Protein AF-A0A3N6B8X8-F1 (afdb_monomer_lite)

Radius of gyration: 13.71 Å; chains: 1; bounding box: 30×38×34 Å

Foldseek 3Di:
DDDDPLPADWAQKWKFFWDDADPQKWKKKKKFAQAQAKKWKKKWWAAPVRHTPDIDIDIAGHRGMDIDTCCPPVHNVPCHPPGGTMMMMGIPGTMWMWMWMAGNVRPDIDIGTIDHDDD

Structure (mmCIF, N/CA/C/O backbone):
data_AF-A0A3N6B8X8-F1
#
_entry.id   AF-A0A3N6B8X8-F1
#
loop_
_atom_site.group_PDB
_atom_site.id
_atom_site.type_symbol
_atom_site.label_atom_id
_atom_site.label_alt_id
_atom_site.label_comp_id
_atom_site.label_asym_id
_atom_site.label_entity_id
_atom_site.label_seq_id
_atom_site.pdbx_PDB_ins_code
_atom_site.Cartn_x
_atom_site.Cartn_y
_atom_site.Cartn_z
_atom_site.occupancy
_atom_site.B_iso_or_equiv
_atom_site.auth_seq_id
_atom_site.auth_comp_id
_atom_site.auth_asym_id
_atom_site.auth_atom_id
_atom_site.pdbx_PDB_model_num
ATOM 1 N N . MET A 1 1 ? -4.594 25.074 -6.199 1.00 42.19 1 MET A N 1
ATOM 2 C CA . MET A 1 1 ? -4.513 23.843 -5.388 1.00 42.19 1 MET A CA 1
ATOM 3 C C . MET A 1 1 ? -5.767 23.035 -5.665 1.00 42.19 1 MET A C 1
ATOM 5 O O . MET A 1 1 ? -6.825 23.402 -5.176 1.00 42.19 1 MET A O 1
ATOM 9 N N . THR A 1 2 ? -5.676 22.024 -6.525 1.00 43.59 2 THR A N 1
ATOM 10 C CA . THR A 1 2 ? -6.791 21.104 -6.789 1.00 43.59 2 THR A CA 1
ATOM 11 C C . THR A 1 2 ? -6.730 20.003 -5.740 1.00 43.59 2 THR A C 1
ATOM 13 O O . THR A 1 2 ? -5.719 19.314 -5.646 1.00 43.59 2 THR A O 1
ATOM 16 N N . THR A 1 3 ? -7.766 19.867 -4.917 1.00 48.41 3 THR A N 1
ATOM 17 C CA . THR A 1 3 ? -7.877 18.776 -3.943 1.00 48.41 3 THR A CA 1
ATOM 18 C C . THR A 1 3 ? -8.779 17.702 -4.529 1.00 48.41 3 THR A C 1
ATOM 20 O O . THR A 1 3 ? -9.952 17.967 -4.793 1.00 48.41 3 THR A O 1
ATOM 23 N N . LEU A 1 4 ? -8.254 16.498 -4.733 1.00 54.19 4 LEU A N 1
ATOM 24 C CA . LEU A 1 4 ? -9.090 15.336 -5.014 1.00 54.19 4 LEU A CA 1
ATOM 25 C C . LEU A 1 4 ? -9.780 14.932 -3.704 1.00 54.19 4 LEU A C 1
ATOM 27 O O . LEU A 1 4 ? -9.078 14.674 -2.722 1.00 54.19 4 LEU A O 1
ATOM 31 N N . PRO A 1 5 ? -11.125 14.917 -3.635 1.00 54.44 5 PRO A N 1
ATOM 32 C CA . PRO A 1 5 ? -11.802 14.428 -2.447 1.00 54.44 5 PRO A CA 1
ATOM 33 C C . PRO A 1 5 ? -11.464 12.946 -2.269 1.00 54.44 5 PRO A C 1
ATOM 35 O O . PRO A 1 5 ? -11.645 12.145 -3.187 1.00 54.44 5 PRO A O 1
ATOM 38 N N . LEU A 1 6 ? -10.991 12.577 -1.078 1.00 55.78 6 LEU A N 1
ATOM 39 C CA . LEU A 1 6 ? -10.739 11.196 -0.666 1.00 55.78 6 LEU A CA 1
ATOM 40 C C . LEU A 1 6 ? -12.085 10.475 -0.421 1.00 55.78 6 LEU A C 1
ATOM 42 O O . LEU A 1 6 ? -12.400 10.084 0.695 1.00 55.78 6 LEU A O 1
ATOM 46 N N . SER A 1 7 ? -12.927 10.384 -1.454 1.00 52.62 7 SER A N 1
ATOM 47 C CA . SER A 1 7 ? -14.312 9.891 -1.381 1.00 52.62 7 SER A CA 1
ATOM 48 C C . SER A 1 7 ? -14.447 8.411 -1.759 1.00 52.62 7 SER A C 1
ATOM 50 O O . SER A 1 7 ? -15.540 7.966 -2.115 1.00 52.62 7 SER A O 1
ATOM 52 N N . ALA A 1 8 ? -13.360 7.638 -1.713 1.00 56.91 8 ALA A N 1
ATOM 53 C CA . ALA A 1 8 ? -13.462 6.189 -1.825 1.00 56.91 8 ALA A CA 1
ATOM 54 C C . ALA A 1 8 ? -14.096 5.643 -0.542 1.00 56.91 8 ALA A C 1
ATOM 56 O O . ALA A 1 8 ? -13.686 6.018 0.558 1.00 56.91 8 ALA A O 1
ATOM 57 N N . SER A 1 9 ? -15.099 4.773 -0.676 1.00 68.00 9 SER A N 1
ATOM 58 C CA . SER A 1 9 ? -15.584 3.976 0.449 1.00 68.00 9 SER A CA 1
ATOM 59 C C . SER A 1 9 ? -14.385 3.279 1.087 1.00 68.00 9 SER A C 1
ATOM 61 O O . SER A 1 9 ? -13.655 2.576 0.390 1.00 68.00 9 SER A O 1
ATOM 63 N N . GLY A 1 10 ? -14.151 3.513 2.377 1.00 82.12 10 GLY A N 1
ATOM 64 C CA . GLY A 1 10 ? -13.107 2.810 3.110 1.00 82.12 10 GLY A CA 1
ATOM 65 C C . GLY A 1 10 ? -13.391 1.311 3.154 1.00 82.12 10 GLY A C 1
ATOM 66 O O . GLY A 1 10 ? -14.535 0.872 3.030 1.00 82.12 10 GLY A O 1
ATOM 67 N N . GLY A 1 11 ? -12.344 0.514 3.313 1.00 92.00 11 GLY A N 1
ATOM 68 C CA . GLY A 1 11 ? -12.462 -0.933 3.371 1.00 92.00 11 GLY A CA 1
ATOM 69 C C . GLY A 1 11 ? -11.335 -1.562 4.167 1.00 92.00 11 GLY A C 1
ATOM 70 O O . GLY A 1 11 ? -10.267 -0.982 4.350 1.00 92.00 11 GLY A O 1
ATOM 71 N N . LYS A 1 12 ? -11.579 -2.785 4.636 1.00 95.25 12 LYS A N 1
ATOM 72 C CA . LYS A 1 12 ? -10.555 -3.612 5.291 1.00 95.25 12 LYS A CA 1
ATOM 73 C C . LYS A 1 12 ? -9.634 -4.310 4.293 1.00 95.25 12 LYS A C 1
ATOM 75 O O . LYS A 1 12 ? -8.565 -4.775 4.669 1.00 95.25 12 LYS A O 1
ATOM 80 N N . LYS A 1 13 ? -10.057 -4.403 3.032 1.00 96.00 13 LYS A N 1
ATOM 81 C CA . LYS A 1 13 ? -9.298 -4.968 1.916 1.00 96.00 13 LYS A CA 1
ATOM 82 C C . LYS A 1 13 ? -9.320 -3.968 0.768 1.00 96.00 13 LYS A C 1
ATOM 84 O O . LYS A 1 13 ? -10.390 -3.673 0.238 1.00 96.00 13 LYS A O 1
ATOM 89 N N . LEU A 1 14 ? -8.153 -3.447 0.414 1.00 95.75 14 LEU A N 1
ATOM 90 C CA . LEU A 1 14 ? -7.964 -2.523 -0.699 1.00 95.75 14 LEU A CA 1
ATOM 91 C C . LEU A 1 14 ? -7.034 -3.158 -1.733 1.00 95.75 14 LEU A C 1
ATOM 93 O O . LEU A 1 14 ? -6.068 -3.836 -1.377 1.00 95.75 14 LEU A O 1
ATOM 97 N N . SER A 1 15 ? -7.312 -2.915 -3.008 1.00 95.25 15 SER A N 1
ATOM 98 C CA . SER A 1 15 ? -6.416 -3.246 -4.110 1.00 95.25 15 SER A CA 1
ATOM 99 C C . SER A 1 15 ? -6.052 -1.992 -4.893 1.00 95.25 15 SER A C 1
ATOM 101 O O . SER A 1 15 ? -6.903 -1.134 -5.141 1.00 95.25 15 SER A O 1
ATOM 103 N N . PHE A 1 16 ? -4.782 -1.906 -5.274 1.00 95.25 16 PHE A N 1
ATOM 104 C CA . PHE A 1 16 ? -4.232 -0.864 -6.132 1.00 95.25 16 PHE A CA 1
ATOM 105 C C . PHE A 1 16 ? -3.586 -1.540 -7.336 1.00 95.25 16 PHE A C 1
ATOM 107 O O . PHE A 1 16 ? -2.908 -2.557 -7.182 1.00 95.25 16 PHE A O 1
ATOM 114 N N . SER A 1 17 ? -3.877 -1.046 -8.533 1.00 91.19 17 SER A N 1
ATOM 115 C CA . SER A 1 17 ? -3.692 -1.815 -9.767 1.00 91.19 17 SER A CA 1
ATOM 116 C C . SER A 1 17 ? -2.315 -1.664 -10.400 1.00 91.19 17 SER A C 1
ATOM 118 O O . SER A 1 17 ? -2.071 -2.342 -11.397 1.00 91.19 17 SER A O 1
ATOM 120 N N . HIS A 1 18 ? -1.444 -0.801 -9.873 1.00 89.31 18 HIS A N 1
ATOM 121 C CA . HIS A 1 18 ? -0.130 -0.577 -10.457 1.00 89.31 18 HIS A CA 1
ATOM 122 C C . HIS A 1 18 ? 0.998 -0.770 -9.441 1.00 89.31 18 HIS A C 1
ATOM 124 O O . HIS A 1 18 ? 0.894 -0.461 -8.256 1.00 89.31 18 HIS A O 1
ATOM 130 N N . VAL A 1 19 ? 2.096 -1.318 -9.949 1.00 92.12 19 VAL A N 1
ATOM 131 C CA . VAL A 1 19 ? 3.414 -1.314 -9.324 1.00 92.12 19 VAL A CA 1
ATOM 132 C C . VAL A 1 19 ? 4.377 -0.973 -10.449 1.00 92.12 19 VAL A C 1
ATOM 134 O O . VAL A 1 19 ? 4.501 -1.734 -11.409 1.00 92.12 19 VAL A O 1
ATOM 137 N N . ALA A 1 20 ? 4.995 0.197 -10.377 1.00 92.19 20 ALA A N 1
ATOM 138 C CA . ALA A 1 20 ? 5.974 0.649 -11.351 1.00 92.19 20 ALA A CA 1
ATOM 139 C C . ALA A 1 20 ? 7.108 1.379 -10.625 1.00 92.19 20 ALA A C 1
ATOM 141 O O . ALA A 1 20 ? 6.949 2.520 -10.196 1.00 92.19 20 ALA A O 1
ATOM 142 N N . GLU A 1 21 ? 8.231 0.687 -10.478 1.00 91.50 21 GLU A N 1
ATOM 143 C CA . GLU A 1 21 ? 9.462 1.163 -9.854 1.00 91.50 21 GLU A CA 1
ATOM 144 C C . GLU A 1 21 ? 10.594 0.962 -10.865 1.00 91.50 21 GLU A C 1
ATOM 146 O O . GLU A 1 21 ? 11.271 -0.058 -10.840 1.00 91.50 21 GLU A O 1
ATOM 151 N N . GLY A 1 22 ? 10.754 1.873 -11.825 1.00 89.31 22 GLY A N 1
ATOM 152 C CA . GLY A 1 22 ? 11.739 1.740 -12.904 1.00 89.31 22 GLY A CA 1
ATOM 153 C C . GLY A 1 22 ? 11.293 2.381 -14.215 1.00 89.31 22 GLY A C 1
ATOM 154 O O . GLY A 1 22 ? 10.169 2.854 -14.349 1.00 89.31 22 GLY A O 1
ATOM 155 N N . LEU A 1 23 ? 12.187 2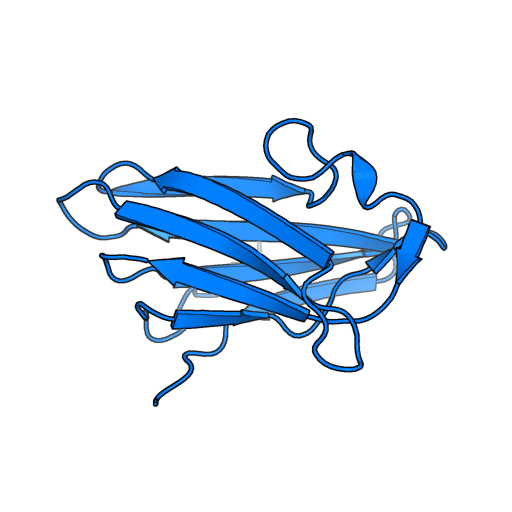.416 -15.210 1.00 90.38 23 LEU A N 1
ATOM 156 C CA . LEU A 1 23 ? 11.943 3.071 -16.512 1.00 90.38 23 LEU A CA 1
ATOM 157 C C . LEU A 1 23 ? 11.501 4.547 -16.389 1.00 90.38 23 LEU A C 1
ATOM 159 O O . LEU A 1 23 ? 10.795 5.063 -17.254 1.00 90.38 23 LEU A O 1
ATOM 163 N N . GLY A 1 24 ? 11.925 5.220 -15.315 1.00 91.88 24 GLY A N 1
ATOM 164 C CA . GLY A 1 24 ? 11.529 6.591 -14.996 1.00 91.88 24 GLY A CA 1
ATOM 165 C C . GLY A 1 24 ? 10.146 6.719 -14.356 1.00 91.88 24 GLY A C 1
ATOM 166 O O . GLY A 1 24 ? 9.616 7.826 -14.344 1.00 91.88 24 GLY A O 1
ATOM 167 N N . TYR A 1 25 ? 9.549 5.620 -13.880 1.00 93.44 25 TYR A N 1
ATOM 168 C CA . TYR A 1 25 ? 8.321 5.604 -13.087 1.00 93.44 25 TYR A CA 1
ATOM 169 C C . TYR A 1 25 ? 8.603 5.293 -11.620 1.00 93.44 25 TYR A C 1
ATOM 171 O O . TYR A 1 25 ? 9.453 4.457 -11.307 1.00 93.44 25 TYR A O 1
ATOM 179 N N . SER A 1 26 ? 7.799 5.911 -10.760 1.00 94.69 26 SER A N 1
ATOM 180 C CA . SER A 1 26 ? 7.784 5.695 -9.318 1.00 94.69 26 SER A CA 1
ATOM 181 C C . SER A 1 26 ? 6.346 5.529 -8.823 1.00 94.69 26 SER A C 1
ATOM 183 O O . SER A 1 26 ? 5.429 6.201 -9.316 1.00 94.69 26 SER A O 1
ATOM 185 N N . THR A 1 27 ? 6.144 4.664 -7.827 1.00 95.75 27 THR A N 1
ATOM 186 C CA . THR A 1 27 ? 4.843 4.395 -7.209 1.00 95.75 27 THR A CA 1
ATOM 187 C C . THR A 1 27 ? 4.881 4.710 -5.715 1.00 95.75 27 THR A C 1
ATOM 189 O O . THR A 1 27 ? 5.757 4.291 -4.961 1.00 95.75 27 THR A O 1
ATOM 192 N N . GLY A 1 28 ? 3.879 5.445 -5.251 1.00 95.75 28 GLY A N 1
ATOM 193 C CA . GLY A 1 28 ? 3.657 5.740 -3.847 1.00 95.75 28 GLY A CA 1
ATOM 194 C C . GLY A 1 28 ? 2.270 5.328 -3.403 1.00 95.75 28 GLY A C 1
ATOM 195 O O . GLY A 1 28 ? 1.317 5.294 -4.179 1.00 95.75 28 GLY A O 1
ATOM 196 N N . ILE A 1 29 ? 2.142 5.049 -2.113 1.00 96.31 29 ILE A N 1
ATOM 197 C CA . ILE A 1 29 ? 0.865 4.740 -1.488 1.00 96.31 29 ILE A CA 1
ATOM 198 C C . ILE A 1 29 ? 0.629 5.648 -0.293 1.00 96.31 29 ILE A C 1
ATOM 200 O O . ILE A 1 29 ? 1.532 5.970 0.483 1.00 96.31 29 ILE A O 1
ATOM 204 N N . SER A 1 30 ? -0.630 6.031 -0.119 1.00 96.25 30 SER A N 1
ATOM 205 C CA . SER A 1 30 ? -1.105 6.624 1.115 1.00 96.25 30 SER A CA 1
ATOM 206 C C . SER A 1 30 ? -2.292 5.845 1.643 1.00 96.25 30 SER A C 1
ATOM 208 O O . SER A 1 30 ? -3.240 5.568 0.914 1.00 96.25 30 SER A O 1
ATOM 210 N N . LEU A 1 31 ? -2.230 5.506 2.927 1.00 97.00 31 LEU A N 1
ATOM 211 C CA . LEU A 1 31 ? -3.283 4.815 3.658 1.00 97.00 31 LEU A CA 1
ATOM 212 C C . LEU A 1 31 ? -3.654 5.654 4.875 1.00 97.00 31 LEU A C 1
ATOM 214 O O . LEU A 1 31 ? -2.789 6.038 5.659 1.00 97.00 31 LEU A O 1
ATOM 218 N N . VAL A 1 32 ? -4.938 5.926 5.047 1.00 97.12 32 VAL A N 1
ATOM 219 C CA . VAL A 1 32 ? -5.488 6.717 6.145 1.00 97.12 32 VAL A CA 1
ATOM 220 C C . VAL A 1 32 ? -6.348 5.811 7.008 1.00 97.12 32 VAL A C 1
ATOM 222 O O . VAL A 1 32 ? -7.224 5.115 6.495 1.00 97.12 32 VAL A O 1
ATOM 225 N N . ASN A 1 33 ? -6.109 5.851 8.317 1.00 97.56 33 ASN A N 1
ATOM 226 C CA . ASN A 1 33 ? -6.968 5.244 9.321 1.00 97.56 33 ASN A CA 1
ATOM 227 C C . ASN A 1 33 ? -7.851 6.342 9.941 1.00 97.56 33 ASN A C 1
ATOM 229 O O . ASN A 1 33 ? -7.387 7.061 10.829 1.00 97.56 33 ASN A O 1
ATOM 233 N N . PRO A 1 34 ? -9.110 6.502 9.497 1.00 96.12 34 PRO A N 1
ATOM 234 C CA . PRO A 1 34 ? -10.027 7.481 10.079 1.00 96.12 34 PRO A CA 1
ATOM 235 C C . PRO A 1 34 ? -10.591 7.036 11.440 1.00 96.12 34 PRO A C 1
ATOM 237 O O . PRO A 1 34 ? -11.301 7.803 12.088 1.00 96.12 34 PRO A O 1
ATOM 240 N N . GLY A 1 35 ? -10.329 5.794 11.857 1.00 95.12 35 GLY A N 1
ATOM 241 C CA . GLY A 1 35 ? -10.856 5.209 13.079 1.00 95.12 35 GLY A CA 1
ATOM 242 C C . GLY A 1 35 ? -10.166 5.706 14.349 1.00 95.12 35 GLY A C 1
ATOM 243 O O . GLY A 1 35 ? -9.120 6.354 14.326 1.00 95.12 35 GLY A O 1
ATOM 244 N N . GLN A 1 36 ? -10.757 5.335 15.487 1.00 97.44 36 GLN A N 1
ATOM 245 C CA . GLN A 1 36 ? -10.278 5.696 16.829 1.00 97.44 36 GLN A CA 1
ATOM 246 C C . GLN A 1 36 ? -9.363 4.634 17.462 1.00 97.44 36 GLN A C 1
ATOM 248 O O . GLN A 1 36 ? -8.940 4.776 18.607 1.00 97.44 36 GLN A O 1
ATOM 253 N N . VAL A 1 37 ? -9.055 3.565 16.727 1.00 98.00 37 VAL A N 1
ATOM 254 C CA . VAL A 1 37 ? -8.172 2.470 17.150 1.00 98.00 37 VAL A CA 1
ATOM 255 C C . VAL A 1 37 ? -7.055 2.335 16.121 1.00 98.00 37 VAL A C 1
ATOM 257 O O . VAL A 1 37 ? -7.287 2.554 14.934 1.00 98.00 37 VAL A O 1
ATOM 260 N N . ALA A 1 38 ? -5.840 2.006 16.562 1.00 98.38 38 ALA A N 1
ATOM 261 C CA . ALA A 1 38 ? -4.729 1.746 15.650 1.00 98.38 38 ALA A CA 1
ATOM 262 C C . ALA A 1 38 ? -5.041 0.547 14.736 1.00 98.38 38 ALA A C 1
ATOM 264 O O . ALA A 1 38 ? -5.597 -0.450 15.189 1.00 98.38 38 ALA A O 1
ATOM 265 N N . ALA A 1 39 ? -4.669 0.660 13.464 1.00 98.44 39 ALA A N 1
ATOM 266 C CA . ALA A 1 39 ? -4.920 -0.336 12.436 1.00 98.44 39 ALA A CA 1
ATOM 267 C C . ALA A 1 39 ? -3.667 -1.169 12.165 1.00 98.44 39 ALA A C 1
ATOM 269 O O . ALA A 1 39 ? -2.632 -0.641 11.744 1.00 98.44 39 ALA A O 1
ATOM 270 N N . THR A 1 40 ? -3.775 -2.476 12.360 1.00 98.50 40 THR A N 1
ATOM 271 C CA . THR A 1 40 ? -2.752 -3.450 11.991 1.00 98.50 40 THR A CA 1
ATOM 272 C C . THR A 1 40 ? -2.946 -3.823 10.531 1.00 98.50 40 THR A C 1
ATOM 274 O O . THR A 1 40 ? -3.909 -4.495 10.167 1.00 98.50 40 THR A O 1
ATOM 277 N N . THR A 1 41 ? -2.025 -3.386 9.679 1.00 98.25 41 THR A N 1
ATOM 278 C CA . THR A 1 41 ? -2.203 -3.417 8.228 1.00 98.25 41 THR A CA 1
ATOM 279 C C . THR A 1 41 ? -1.092 -4.211 7.568 1.00 98.25 41 THR A C 1
ATOM 281 O O . THR A 1 41 ? 0.083 -4.015 7.857 1.00 98.25 41 THR A O 1
ATOM 284 N N . ARG A 1 42 ? -1.455 -5.112 6.663 1.00 98.19 42 ARG A N 1
ATOM 285 C CA . ARG A 1 42 ? -0.536 -5.885 5.837 1.00 98.19 42 ARG A CA 1
ATOM 286 C C . ARG A 1 42 ? -0.603 -5.362 4.409 1.00 98.19 42 ARG A C 1
ATOM 288 O O . ARG A 1 42 ? -1.674 -5.356 3.809 1.00 98.19 42 ARG A O 1
ATOM 295 N N . ILE A 1 43 ? 0.536 -4.914 3.901 1.00 98.19 43 ILE A N 1
ATOM 296 C CA . ILE A 1 43 ? 0.724 -4.428 2.536 1.00 98.19 43 ILE A CA 1
ATOM 297 C C . ILE A 1 43 ? 1.493 -5.511 1.791 1.00 98.19 43 ILE A C 1
ATOM 299 O O . ILE A 1 43 ? 2.521 -5.977 2.280 1.00 98.19 43 ILE A O 1
ATOM 303 N N . GLU A 1 44 ? 0.995 -5.935 0.641 1.00 97.75 44 GLU A N 1
ATOM 304 C CA . GLU A 1 44 ? 1.551 -7.032 -0.146 1.00 97.75 44 GLU A CA 1
ATOM 305 C C . GLU A 1 44 ? 1.641 -6.637 -1.611 1.00 97.75 44 GLU A C 1
ATOM 307 O O . GLU A 1 44 ? 0.743 -5.986 -2.145 1.00 97.75 44 GLU A O 1
ATOM 312 N N . ILE A 1 45 ? 2.721 -7.067 -2.252 1.00 97.25 45 ILE A N 1
ATOM 313 C CA . ILE A 1 45 ? 2.994 -6.840 -3.664 1.00 97.25 45 ILE A CA 1
ATOM 314 C C . ILE A 1 45 ? 2.885 -8.170 -4.379 1.00 97.25 45 ILE A C 1
ATOM 316 O O . ILE A 1 45 ? 3.551 -9.140 -4.011 1.00 97.25 45 ILE A O 1
ATOM 320 N N . PHE A 1 46 ? 2.046 -8.208 -5.401 1.00 96.38 46 PHE A N 1
ATOM 321 C CA . PHE A 1 46 ? 1.829 -9.375 -6.235 1.00 96.38 46 PHE A CA 1
ATOM 322 C C . PHE A 1 46 ? 2.312 -9.090 -7.651 1.00 96.38 46 PHE A C 1
ATOM 324 O O . PHE A 1 46 ? 2.086 -8.002 -8.176 1.00 96.38 46 PHE A O 1
ATOM 331 N N . ALA A 1 47 ? 2.939 -10.079 -8.279 1.00 93.94 47 ALA A N 1
ATOM 332 C CA . ALA A 1 47 ? 3.266 -10.048 -9.696 1.00 93.94 47 ALA A CA 1
ATOM 333 C C . ALA A 1 47 ? 1.992 -10.178 -10.556 1.00 93.94 47 ALA A C 1
ATOM 335 O O . ALA A 1 47 ? 0.901 -10.478 -10.062 1.00 93.94 47 ALA A O 1
ATOM 336 N N . THR A 1 48 ? 2.122 -9.952 -11.864 1.00 92.44 48 THR A N 1
ATOM 337 C CA . THR A 1 48 ? 1.003 -9.995 -12.826 1.00 92.44 48 THR A CA 1
ATOM 338 C C . THR A 1 48 ? 0.319 -11.360 -12.917 1.00 92.44 48 THR A C 1
ATOM 340 O O . THR A 1 48 ? -0.864 -11.428 -13.239 1.00 92.44 48 THR A O 1
ATOM 343 N N . ASP A 1 49 ? 1.037 -12.438 -12.605 1.00 92.69 49 ASP A N 1
ATOM 344 C CA . ASP A 1 49 ? 0.525 -13.810 -12.547 1.00 92.69 49 ASP A CA 1
ATOM 345 C C . ASP A 1 49 ? -0.175 -14.148 -11.214 1.00 92.69 49 ASP A C 1
ATOM 347 O O . ASP A 1 49 ? -0.708 -15.245 -11.050 1.00 92.69 49 ASP A O 1
ATOM 351 N N . GLY A 1 50 ? -0.198 -13.207 -10.263 1.00 92.88 50 GLY A N 1
ATOM 352 C CA . GLY A 1 50 ? -0.770 -13.390 -8.933 1.00 92.88 50 GLY A CA 1
ATOM 353 C C . GLY A 1 50 ? 0.183 -14.002 -7.904 1.00 92.88 50 GLY A C 1
ATOM 354 O O . GLY A 1 50 ? -0.252 -14.268 -6.782 1.00 92.88 50 GLY A O 1
ATOM 355 N N . THR A 1 51 ? 1.461 -14.199 -8.230 1.00 95.44 51 THR A N 1
ATOM 356 C CA . THR A 1 51 ? 2.478 -14.658 -7.276 1.00 95.44 51 THR A CA 1
ATOM 357 C C . THR A 1 51 ? 2.809 -13.553 -6.272 1.00 95.44 51 THR A C 1
ATOM 359 O O . THR A 1 51 ? 3.038 -12.406 -6.652 1.00 95.44 51 THR A O 1
ATOM 362 N N . LEU A 1 52 ? 2.855 -13.878 -4.975 1.00 96.12 52 LEU A N 1
ATOM 363 C CA . LEU A 1 52 ? 3.297 -12.939 -3.938 1.00 96.12 52 LEU A CA 1
ATOM 364 C C . LEU A 1 52 ? 4.803 -12.674 -4.083 1.00 96.12 52 LEU A C 1
ATOM 366 O O . LEU A 1 52 ? 5.604 -13.599 -3.966 1.00 96.12 52 LEU A O 1
ATOM 370 N N . VAL A 1 53 ? 5.178 -11.413 -4.291 1.00 95.75 53 VAL A N 1
ATOM 371 C CA . VAL A 1 53 ? 6.575 -10.967 -4.402 1.00 95.75 53 VAL A CA 1
ATOM 372 C C . VAL A 1 53 ? 7.140 -10.655 -3.021 1.00 95.75 53 VAL A C 1
ATOM 374 O O . VAL A 1 53 ? 8.188 -11.164 -2.632 1.00 95.75 53 VAL A O 1
ATOM 377 N N . THR A 1 54 ? 6.442 -9.811 -2.261 1.00 96.56 54 THR A N 1
ATOM 378 C CA . THR A 1 54 ? 6.855 -9.393 -0.918 1.00 96.56 54 THR A CA 1
ATOM 379 C C . THR A 1 54 ? 5.663 -8.867 -0.125 1.00 96.56 54 THR A C 1
ATOM 381 O O . THR A 1 54 ? 4.607 -8.567 -0.685 1.00 96.56 54 THR A O 1
ATOM 384 N N . GLY A 1 55 ? 5.818 -8.752 1.190 1.00 96.62 55 GLY A N 1
ATOM 385 C CA . GLY A 1 55 ? 4.792 -8.203 2.061 1.00 96.62 55 GLY A CA 1
ATOM 386 C C . GLY A 1 55 ? 5.362 -7.676 3.369 1.00 96.62 55 GLY A C 1
ATOM 387 O O . GLY A 1 55 ? 6.381 -8.158 3.862 1.00 96.62 55 GLY A O 1
ATOM 388 N N . LYS A 1 56 ? 4.708 -6.658 3.925 1.00 97.25 56 LYS A N 1
ATOM 389 C CA . LYS A 1 56 ? 5.115 -5.994 5.162 1.00 97.25 56 LYS A CA 1
ATOM 390 C C . LYS A 1 56 ? 3.906 -5.670 6.015 1.00 97.25 56 LYS A C 1
ATOM 392 O O . LYS A 1 56 ? 2.860 -5.261 5.516 1.00 97.25 56 LYS A O 1
ATOM 397 N N . GLN A 1 57 ? 4.070 -5.850 7.318 1.00 97.88 57 GLN A N 1
ATOM 398 C CA . GLN A 1 57 ? 3.097 -5.415 8.305 1.00 97.88 57 GLN A CA 1
ATOM 399 C C . GLN A 1 57 ? 3.494 -4.041 8.840 1.00 97.88 57 GLN A C 1
ATOM 401 O O . GLN A 1 57 ? 4.653 -3.809 9.180 1.00 97.88 57 GLN A O 1
ATOM 406 N N . VAL A 1 58 ? 2.518 -3.149 8.922 1.00 97.56 58 VAL A N 1
ATOM 407 C CA . VAL A 1 58 ? 2.653 -1.788 9.428 1.00 97.56 58 VAL A CA 1
ATOM 408 C C . VAL A 1 58 ? 1.500 -1.487 10.377 1.00 97.56 58 VAL A C 1
ATOM 410 O O . VAL A 1 58 ? 0.395 -2.013 10.227 1.00 97.56 58 VAL A O 1
ATOM 413 N N . THR A 1 59 ? 1.748 -0.613 11.344 1.00 98.19 59 THR A N 1
ATOM 414 C CA . THR A 1 59 ? 0.709 -0.111 12.244 1.00 98.19 59 THR A CA 1
ATOM 415 C C . THR A 1 59 ? 0.409 1.332 11.883 1.00 98.19 59 THR A C 1
ATOM 417 O O . THR A 1 59 ? 1.305 2.173 11.918 1.00 98.19 59 THR A O 1
ATOM 420 N N . ILE A 1 60 ? -0.850 1.629 11.565 1.00 98.25 60 ILE A N 1
ATOM 421 C CA . ILE A 1 60 ? -1.314 2.992 11.296 1.00 98.25 60 ILE A CA 1
ATOM 422 C C . ILE A 1 60 ? -2.081 3.476 12.533 1.00 98.25 60 ILE A C 1
ATOM 424 O O . ILE A 1 60 ? -3.135 2.913 12.841 1.00 98.25 60 ILE A O 1
ATOM 428 N N . PRO A 1 61 ? -1.588 4.488 13.270 1.00 98.50 61 PRO A N 1
ATOM 429 C CA . PRO A 1 61 ? -2.265 4.993 14.463 1.00 98.50 61 PRO A CA 1
ATOM 430 C C . PR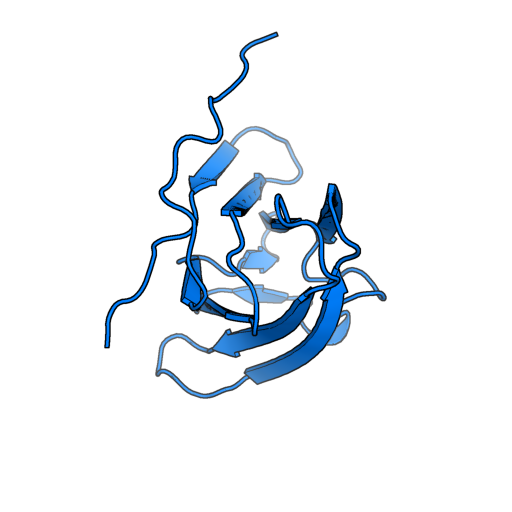O A 1 61 ? -3.713 5.427 14.198 1.00 98.50 61 PRO A C 1
ATOM 432 O O . PRO A 1 61 ? -4.083 5.720 13.061 1.00 98.50 61 PRO A O 1
ATOM 435 N N . ALA A 1 62 ? -4.520 5.498 15.257 1.00 98.12 62 ALA A N 1
ATOM 436 C CA . ALA A 1 62 ? -5.857 6.091 15.205 1.00 98.12 62 ALA A CA 1
ATOM 437 C C . ALA A 1 62 ? -5.792 7.537 14.681 1.00 98.12 62 ALA A C 1
ATOM 439 O O . ALA A 1 62 ? -4.923 8.302 15.106 1.00 98.12 62 ALA A O 1
ATOM 440 N N . GLY A 1 63 ? -6.666 7.898 13.738 1.00 96.81 63 GLY A N 1
ATOM 441 C CA . GLY A 1 63 ? -6.625 9.188 13.034 1.00 96.81 63 GLY A CA 1
ATOM 442 C C . GLY A 1 63 ? -5.335 9.441 12.235 1.00 96.81 63 GLY A C 1
ATOM 443 O O . GLY A 1 63 ? -5.088 10.565 11.794 1.00 96.81 63 GLY A O 1
ATOM 444 N N . GLY A 1 64 ? -4.481 8.427 12.096 1.00 97.56 64 GLY A N 1
ATOM 445 C CA . GLY A 1 64 ? -3.166 8.515 11.484 1.00 97.56 64 GLY A CA 1
ATOM 446 C C . GLY A 1 64 ? -3.177 8.193 9.994 1.00 97.56 64 GLY A C 1
ATOM 447 O O . GLY A 1 64 ? -4.174 7.758 9.413 1.00 97.56 64 GLY A O 1
ATOM 448 N N . ARG A 1 65 ? -2.013 8.379 9.370 1.00 96.44 65 ARG A N 1
ATOM 449 C CA . ARG A 1 65 ? -1.778 8.001 7.977 1.00 96.44 65 ARG A CA 1
ATOM 450 C C . ARG A 1 65 ? -0.383 7.432 7.777 1.00 96.44 65 ARG A C 1
ATOM 452 O O . ARG A 1 65 ? 0.555 7.838 8.459 1.00 96.44 65 ARG A O 1
ATOM 459 N N . LEU A 1 66 ? -0.268 6.560 6.789 1.00 97.25 66 LEU A N 1
ATOM 460 C CA . LEU A 1 66 ? 0.979 6.152 6.162 1.00 97.25 66 LEU A CA 1
ATOM 461 C C . LEU A 1 66 ? 1.079 6.841 4.797 1.00 97.25 66 LEU A C 1
ATOM 463 O O . LEU A 1 66 ? 0.075 6.955 4.088 1.00 97.25 66 LEU A O 1
ATOM 467 N N . VAL A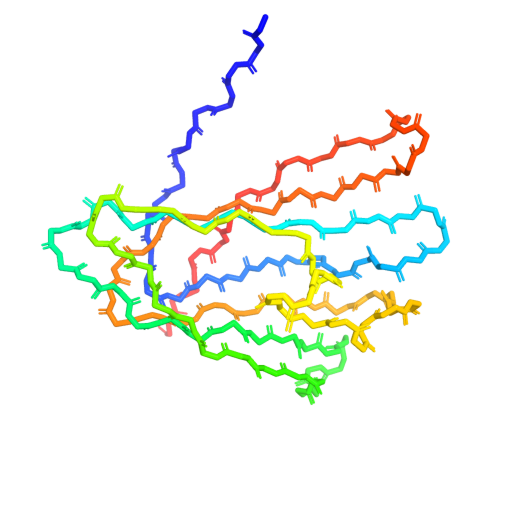 1 67 ? 2.266 7.339 4.456 1.00 96.75 67 VAL A N 1
ATOM 468 C CA . VAL A 1 67 ? 2.577 7.955 3.159 1.00 96.75 67 VAL A CA 1
ATOM 469 C C . VAL A 1 67 ? 4.012 7.581 2.823 1.00 96.75 67 VAL A C 1
ATOM 471 O O . VAL A 1 67 ? 4.922 8.066 3.489 1.00 96.75 67 VAL A O 1
ATOM 474 N N . ASN A 1 68 ? 4.202 6.727 1.824 1.00 96.31 68 ASN A N 1
ATOM 475 C CA . ASN A 1 68 ? 5.518 6.218 1.448 1.00 96.31 68 ASN A CA 1
ATOM 476 C C . ASN A 1 68 ? 5.573 5.895 -0.045 1.00 96.31 68 ASN A C 1
ATOM 478 O O . ASN A 1 68 ? 4.554 5.531 -0.639 1.00 96.31 68 ASN A O 1
ATOM 482 N N . MET A 1 69 ? 6.764 5.996 -0.630 1.00 95.75 69 MET A N 1
ATOM 483 C CA . MET A 1 69 ? 7.070 5.337 -1.901 1.00 95.75 69 MET A CA 1
ATOM 484 C C . MET A 1 69 ? 7.239 3.835 -1.661 1.00 95.75 69 MET A C 1
ATOM 486 O O . MET A 1 69 ? 7.632 3.424 -0.566 1.00 95.75 69 MET A O 1
ATOM 490 N N . LEU A 1 70 ? 6.941 2.991 -2.651 1.00 95.00 70 LEU A N 1
ATOM 491 C CA . LEU A 1 70 ? 7.055 1.537 -2.471 1.00 95.00 70 LEU A CA 1
ATOM 492 C C . LEU A 1 70 ? 8.486 1.109 -2.132 1.00 95.00 70 LEU A C 1
ATOM 494 O O . LEU A 1 70 ? 8.675 0.209 -1.311 1.00 95.00 70 LEU A O 1
ATOM 498 N N . THR A 1 71 ? 9.468 1.782 -2.728 1.00 94.94 71 THR A N 1
ATOM 499 C CA . THR A 1 71 ? 10.903 1.534 -2.554 1.00 94.94 71 THR A CA 1
ATOM 500 C C . THR A 1 71 ? 11.526 2.231 -1.342 1.00 94.94 71 THR A C 1
ATOM 502 O O . THR A 1 71 ? 12.717 2.045 -1.086 1.00 94.94 71 THR A O 1
ATOM 505 N N . ASP A 1 72 ? 10.745 2.963 -0.536 1.00 94.69 72 ASP A N 1
ATOM 506 C CA . ASP A 1 72 ? 11.223 3.495 0.744 1.00 94.69 72 ASP A CA 1
ATOM 507 C C . ASP A 1 72 ? 11.698 2.355 1.666 1.00 94.69 72 ASP A C 1
ATOM 509 O O . ASP A 1 72 ? 11.130 1.256 1.686 1.00 94.69 72 ASP A O 1
ATOM 513 N N . ASN A 1 73 ? 12.702 2.620 2.508 1.00 91.44 73 ASN A N 1
ATOM 514 C CA . ASN A 1 73 ? 13.221 1.641 3.478 1.00 91.44 73 ASN A CA 1
ATOM 515 C C . ASN A 1 73 ? 12.136 1.167 4.466 1.00 91.44 73 ASN A C 1
ATOM 517 O O . ASN A 1 73 ? 12.136 0.029 4.950 1.00 91.44 73 ASN A O 1
ATOM 521 N N . GLU A 1 74 ? 11.178 2.043 4.754 1.00 91.12 74 GLU A N 1
ATOM 522 C CA . GLU A 1 74 ? 10.002 1.797 5.576 1.00 91.12 74 GLU A CA 1
ATOM 523 C C . GLU A 1 74 ? 9.025 0.816 4.924 1.00 91.12 74 GLU A C 1
ATOM 525 O O . GLU A 1 74 ? 8.235 0.209 5.649 1.00 91.12 74 GLU A O 1
ATOM 530 N N . LEU A 1 75 ? 9.140 0.550 3.619 1.00 93.06 75 LEU A N 1
ATOM 531 C CA . LEU A 1 75 ? 8.381 -0.455 2.878 1.00 93.06 75 LEU A CA 1
ATOM 532 C C . LEU A 1 75 ? 9.314 -1.508 2.259 1.00 93.06 75 LEU A C 1
ATOM 534 O O . LEU A 1 75 ? 9.746 -2.408 2.994 1.00 93.06 75 LEU A O 1
ATOM 538 N N . PHE A 1 76 ? 9.592 -1.424 0.954 1.00 95.12 76 PHE A N 1
ATOM 539 C CA . PHE A 1 76 ? 10.186 -2.494 0.154 1.00 95.12 76 PHE A CA 1
ATOM 540 C C . PHE A 1 76 ? 11.352 -2.000 -0.724 1.00 95.12 76 PHE A C 1
ATOM 542 O O . PHE A 1 76 ? 11.229 -1.935 -1.948 1.00 95.12 76 PHE A O 1
ATOM 549 N N . PRO A 1 77 ? 12.538 -1.745 -0.147 1.00 91.62 77 PRO A N 1
ATOM 550 C CA . PRO A 1 77 ? 13.694 -1.268 -0.915 1.00 91.62 77 PRO A CA 1
ATOM 551 C C . PRO A 1 77 ? 14.158 -2.246 -2.011 1.00 91.62 77 PRO A C 1
ATOM 553 O O . PRO A 1 77 ? 14.841 -1.856 -2.952 1.00 91.62 77 PRO A O 1
ATOM 556 N N . SER A 1 78 ? 13.779 -3.525 -1.921 1.00 90.50 78 SER A N 1
ATOM 557 C CA . SER A 1 78 ? 14.103 -4.557 -2.913 1.00 90.50 78 SER A CA 1
ATOM 558 C C . SER A 1 78 ? 13.229 -4.534 -4.173 1.00 90.50 78 SER A C 1
ATOM 560 O O . SER A 1 78 ? 13.436 -5.379 -5.036 1.00 90.50 78 SER A O 1
ATOM 562 N N . LEU A 1 79 ? 12.234 -3.644 -4.269 1.00 88.81 79 LEU A N 1
ATOM 563 C CA . LEU A 1 79 ? 11.357 -3.534 -5.446 1.00 88.81 79 LEU A CA 1
ATOM 564 C C . LEU A 1 79 ? 11.927 -2.660 -6.565 1.00 88.81 79 LEU A C 1
ATOM 566 O O . LEU A 1 79 ? 11.250 -2.478 -7.573 1.00 88.81 79 LEU A O 1
ATOM 570 N N . ALA A 1 80 ? 13.148 -2.141 -6.420 1.00 83.19 80 ALA A N 1
ATOM 571 C CA . ALA A 1 80 ? 13.810 -1.409 -7.493 1.00 83.19 80 ALA A CA 1
ATOM 572 C C . ALA A 1 80 ? 13.789 -2.224 -8.803 1.00 83.19 80 ALA A C 1
ATOM 574 O O . ALA A 1 80 ? 14.015 -3.435 -8.794 1.00 83.19 80 ALA A O 1
ATOM 575 N N . ASP A 1 81 ? 13.479 -1.551 -9.909 1.00 86.75 81 ASP A N 1
ATOM 576 C CA . ASP A 1 81 ? 13.318 -2.113 -11.256 1.00 86.75 81 ASP A CA 1
ATOM 577 C C . ASP A 1 81 ? 12.131 -3.088 -11.438 1.00 86.75 81 ASP A C 1
ATOM 579 O O . ASP A 1 81 ? 12.053 -3.805 -12.440 1.00 86.75 81 ASP A O 1
ATOM 583 N N . THR A 1 82 ? 11.165 -3.110 -10.510 1.00 88.56 82 THR A N 1
ATOM 584 C CA . THR A 1 82 ? 9.940 -3.919 -10.638 1.00 88.56 82 THR A CA 1
ATOM 585 C C . THR A 1 82 ? 8.856 -3.166 -11.405 1.00 88.56 82 THR A C 1
ATOM 587 O O . THR A 1 82 ? 8.361 -2.132 -10.959 1.00 88.56 82 THR A O 1
ATOM 590 N N . ILE A 1 83 ? 8.426 -3.727 -12.539 1.00 90.94 83 ILE A N 1
ATOM 591 C CA . ILE A 1 83 ? 7.336 -3.190 -13.364 1.00 90.94 83 ILE A CA 1
ATOM 592 C C . ILE A 1 83 ? 6.215 -4.221 -13.507 1.00 90.94 83 ILE A C 1
ATOM 594 O O . ILE A 1 83 ? 6.440 -5.359 -13.923 1.00 90.94 83 ILE A O 1
ATOM 598 N N . GLY A 1 84 ? 4.990 -3.777 -13.240 1.00 91.38 84 GLY A N 1
ATOM 599 C CA . GLY A 1 84 ? 3.774 -4.570 -13.333 1.00 91.38 84 GLY A CA 1
ATOM 600 C C . GLY A 1 84 ? 3.415 -5.284 -12.031 1.00 91.38 84 GLY A C 1
ATOM 601 O O . GLY A 1 84 ? 4.200 -5.372 -11.091 1.00 91.38 84 GLY A O 1
ATOM 602 N N . GLY A 1 85 ? 2.194 -5.816 -11.998 1.00 94.31 85 GLY A N 1
ATOM 603 C CA . GLY A 1 85 ? 1.616 -6.415 -10.802 1.00 94.31 85 GLY A CA 1
ATOM 604 C C . GLY A 1 85 ? 0.655 -5.464 -10.102 1.00 94.31 85 GLY A C 1
ATOM 605 O O . GLY A 1 85 ? 0.177 -4.502 -10.700 1.00 94.31 85 GLY A O 1
ATOM 606 N N . TYR A 1 86 ? 0.327 -5.771 -8.853 1.00 95.81 86 TYR A N 1
ATOM 607 C CA . TYR A 1 86 ? -0.647 -5.014 -8.077 1.00 95.81 86 TYR A CA 1
ATOM 608 C C . TYR A 1 86 ? -0.335 -5.069 -6.584 1.00 95.81 86 TYR A C 1
ATOM 610 O O . TYR A 1 86 ? 0.357 -5.964 -6.090 1.00 95.81 86 TYR A O 1
ATOM 618 N N . ILE A 1 87 ? -0.898 -4.115 -5.853 1.00 96.94 87 ILE A N 1
ATOM 619 C CA . ILE A 1 87 ? -0.771 -4.008 -4.405 1.00 96.94 87 ILE A CA 1
ATOM 620 C C . ILE A 1 87 ? -2.070 -4.495 -3.776 1.00 96.94 87 ILE A C 1
ATOM 622 O O . ILE A 1 87 ? -3.173 -4.139 -4.209 1.00 96.94 87 ILE A O 1
ATOM 626 N N . ARG A 1 88 ? -1.946 -5.282 -2.712 1.00 97.25 88 ARG A N 1
ATOM 627 C CA . ARG A 1 88 ? -3.056 -5.655 -1.841 1.00 97.25 88 ARG A CA 1
ATOM 628 C C . ARG A 1 88 ? -2.784 -5.156 -0.438 1.00 97.25 88 ARG A C 1
ATOM 630 O O . ARG A 1 88 ? -1.719 -5.390 0.123 1.00 97.25 88 ARG A O 1
ATOM 637 N N . VAL A 1 89 ? -3.776 -4.505 0.144 1.00 97.75 89 VAL A N 1
ATOM 638 C CA . VAL A 1 89 ? -3.736 -4.040 1.524 1.00 97.75 89 VAL A CA 1
ATOM 639 C C . VAL A 1 89 ? -4.863 -4.708 2.286 1.00 97.75 89 VAL A C 1
ATOM 641 O O . VAL A 1 89 ? -6.019 -4.612 1.887 1.00 97.75 89 VAL A O 1
ATOM 644 N N . THR A 1 90 ? -4.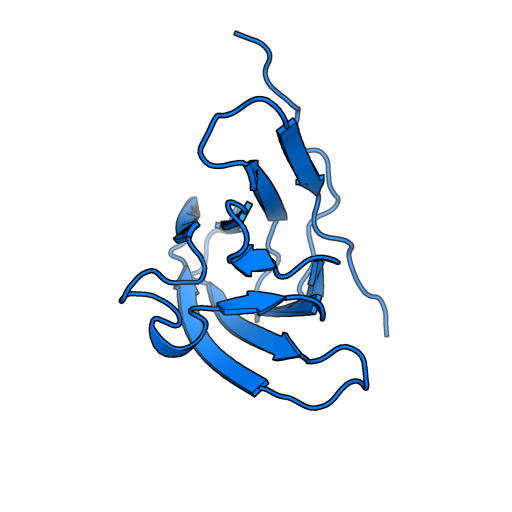527 -5.379 3.383 1.00 97.88 90 THR A N 1
ATOM 645 C CA . THR A 1 90 ? -5.496 -5.980 4.306 1.00 97.88 90 THR A CA 1
ATOM 646 C C . THR A 1 90 ? -5.293 -5.400 5.698 1.00 97.88 90 THR A C 1
ATOM 648 O O . THR A 1 90 ? -4.161 -5.321 6.165 1.00 97.88 90 THR A O 1
ATOM 651 N N . SER A 1 91 ? -6.365 -5.004 6.373 1.00 97.81 91 SER A N 1
ATOM 652 C CA . SER A 1 91 ? -6.316 -4.369 7.689 1.00 97.81 91 SER A CA 1
ATOM 653 C C . SER A 1 91 ? -7.413 -4.890 8.615 1.00 97.81 91 SER A C 1
ATOM 655 O O . SER A 1 91 ? -8.457 -5.369 8.169 1.00 97.81 91 SER A O 1
ATOM 657 N N . ASP A 1 92 ? -7.172 -4.811 9.922 1.00 97.75 92 ASP A N 1
ATOM 658 C CA . ASP A 1 92 ? -8.173 -5.109 10.951 1.00 97.75 92 ASP A CA 1
ATOM 659 C C . ASP A 1 92 ? -9.204 -3.972 11.125 1.00 97.75 92 ASP A C 1
ATOM 661 O O . ASP A 1 92 ? -10.349 -4.235 11.521 1.00 97.75 92 ASP A O 1
ATOM 665 N N . GLN A 1 93 ? -8.838 -2.742 10.748 1.00 97.25 93 GLN A N 1
ATOM 666 C CA . GLN A 1 93 ? -9.703 -1.559 10.698 1.00 97.25 93 GLN A CA 1
ATOM 667 C C . GLN A 1 93 ? -10.024 -1.149 9.256 1.00 97.25 93 GLN A C 1
ATOM 669 O O . GLN A 1 93 ? -9.386 -1.582 8.300 1.00 97.25 93 GLN A O 1
ATOM 674 N N . GLU A 1 94 ? -11.042 -0.307 9.092 1.00 95.69 94 GLU A N 1
ATOM 675 C CA . GLU A 1 94 ? -11.316 0.316 7.798 1.00 95.69 94 GLU A CA 1
ATOM 676 C C . GLU A 1 94 ? -10.237 1.343 7.468 1.00 95.69 94 GLU A C 1
ATOM 678 O O . GLU A 1 94 ? -9.938 2.229 8.269 1.00 95.69 94 GLU A O 1
ATOM 683 N N . LEU A 1 95 ? -9.681 1.233 6.266 1.00 96.62 95 LEU A N 1
ATOM 684 C CA . LEU A 1 95 ? -8.735 2.193 5.727 1.00 96.62 95 LEU A CA 1
ATOM 685 C C . LEU A 1 95 ? -9.299 2.835 4.473 1.00 96.62 95 LEU A C 1
ATOM 687 O O . LEU A 1 95 ? -10.058 2.222 3.722 1.00 96.62 95 LEU A O 1
ATOM 691 N N . ILE A 1 96 ? -8.854 4.056 4.214 1.00 95.56 96 ILE A N 1
ATOM 692 C CA . ILE A 1 96 ? -9.035 4.709 2.924 1.00 95.56 96 ILE A CA 1
ATOM 693 C C . ILE A 1 96 ? -7.653 4.891 2.322 1.00 95.56 96 ILE A C 1
ATOM 695 O O . ILE A 1 96 ? -6.729 5.303 3.022 1.00 95.56 96 ILE A O 1
ATOM 699 N N . GLY A 1 97 ? -7.491 4.573 1.043 1.00 94.38 97 GLY A N 1
ATOM 700 C CA . GLY A 1 97 ? -6.181 4.614 0.416 1.00 94.38 97 GLY A CA 1
ATOM 701 C C . GLY A 1 97 ? -6.192 5.195 -0.982 1.00 94.38 97 GLY A C 1
ATOM 702 O O . GLY A 1 97 ? -7.186 5.104 -1.702 1.00 94.38 97 GLY A O 1
ATOM 703 N N . VAL A 1 98 ? -5.057 5.766 -1.360 1.00 94.62 98 VAL A N 1
ATOM 704 C CA . VAL A 1 98 ? -4.755 6.197 -2.723 1.00 94.62 98 VAL A CA 1
ATOM 705 C C . VAL A 1 98 ? -3.372 5.700 -3.107 1.00 94.62 98 VAL A C 1
ATOM 707 O O . VAL A 1 98 ? -2.452 5.685 -2.290 1.00 94.62 98 VAL A O 1
ATOM 710 N N . GLU A 1 99 ? -3.242 5.318 -4.362 1.00 94.69 99 GLU A N 1
ATOM 711 C CA . GLU A 1 99 ? -1.972 5.121 -5.035 1.00 94.69 99 GLU A CA 1
ATOM 712 C C . GLU A 1 99 ? -1.658 6.386 -5.836 1.00 94.69 99 GLU A C 1
ATOM 714 O O . GLU A 1 99 ? -2.545 6.982 -6.453 1.00 94.69 99 GLU A O 1
ATOM 719 N N . ILE A 1 100 ? -0.399 6.801 -5.821 1.00 93.69 100 ILE A N 1
ATOM 720 C CA . ILE A 1 100 ? 0.150 7.737 -6.790 1.00 93.69 100 ILE A CA 1
ATOM 721 C C . ILE A 1 100 ? 1.153 6.979 -7.645 1.00 93.69 100 ILE A C 1
ATOM 723 O O . ILE A 1 100 ? 2.031 6.316 -7.110 1.00 93.69 100 ILE A O 1
ATOM 727 N N . PHE A 1 101 ? 1.059 7.101 -8.959 1.00 90.50 101 PHE A N 1
ATOM 728 C CA . PHE A 1 101 ? 2.150 6.694 -9.834 1.00 90.50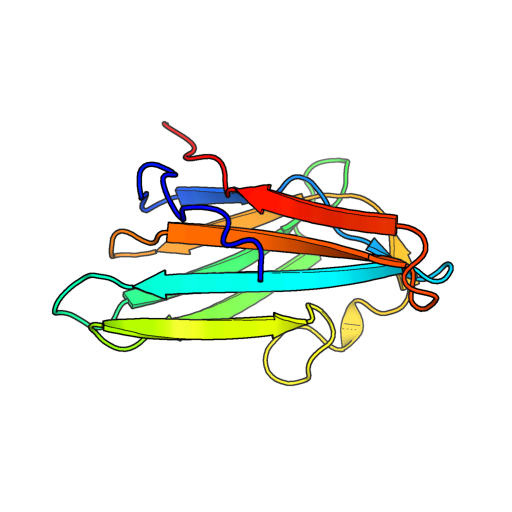 101 PHE A CA 1
ATOM 729 C C . PHE A 1 101 ? 2.442 7.834 -10.794 1.00 90.50 101 PHE A C 1
ATOM 731 O O . PHE A 1 101 ? 1.536 8.530 -11.272 1.00 90.50 101 PHE A O 1
ATOM 738 N N . PHE A 1 102 ? 3.719 8.078 -11.020 1.00 93.56 102 PHE A N 1
ATOM 739 C CA . PHE A 1 102 ? 4.173 9.240 -11.761 1.00 93.56 102 PHE A CA 1
ATOM 740 C C . PHE A 1 102 ? 5.484 8.934 -12.464 1.00 93.56 102 PHE A C 1
ATOM 742 O O . PHE A 1 102 ? 6.188 7.992 -12.106 1.00 93.56 102 PHE A O 1
ATOM 749 N N . MET A 1 103 ? 5.785 9.729 -13.483 1.00 94.31 103 MET A N 1
ATOM 750 C CA . MET A 1 103 ? 7.116 9.744 -14.072 1.00 94.31 103 MET A CA 1
ATOM 751 C C . MET A 1 103 ? 8.013 10.687 -13.281 1.00 94.31 103 MET A C 1
ATOM 753 O O . MET A 1 103 ? 7.558 11.749 -12.863 1.00 94.31 103 MET A O 1
ATOM 757 N N . ASP A 1 104 ? 9.294 10.366 -13.138 1.00 89.81 104 ASP A N 1
ATOM 758 C CA . ASP A 1 104 ? 10.251 11.178 -12.373 1.00 89.81 104 ASP A CA 1
ATOM 759 C C . ASP A 1 104 ? 10.399 12.603 -12.943 1.00 89.81 104 ASP A C 1
ATOM 761 O O . ASP A 1 104 ? 10.700 13.554 -12.221 1.00 89.81 104 ASP A O 1
ATOM 765 N N . ASN A 1 105 ? 10.135 12.771 -14.244 1.00 91.75 105 ASN A N 1
ATOM 766 C CA . ASN A 1 105 ? 10.092 14.066 -14.931 1.00 91.75 105 ASN A CA 1
ATOM 767 C C . ASN A 1 105 ? 8.756 14.826 -14.763 1.00 91.75 105 ASN A C 1
ATOM 769 O O . ASN A 1 105 ? 8.621 15.940 -15.265 1.00 91.75 105 ASN A O 1
ATOM 773 N N . LEU A 1 106 ? 7.784 14.231 -14.064 1.00 88.94 106 LEU A N 1
ATOM 774 C CA . LEU A 1 106 ? 6.439 14.734 -13.773 1.00 88.94 106 LEU A CA 1
ATOM 775 C C . LEU A 1 106 ? 5.553 15.020 -14.998 1.00 88.94 106 LEU A C 1
ATOM 777 O O . LEU A 1 106 ? 4.515 15.667 -14.860 1.00 88.94 106 LEU A O 1
ATOM 781 N N . GLU A 1 107 ? 5.907 14.520 -16.185 1.00 92.44 107 GLU A N 1
ATOM 782 C CA . GLU A 1 107 ? 5.059 14.645 -17.383 1.00 92.44 107 GLU A CA 1
ATOM 783 C C . GLU A 1 107 ? 3.761 13.839 -17.259 1.00 92.44 107 GLU A C 1
ATOM 785 O O . GLU A 1 107 ? 2.734 14.202 -17.836 1.00 92.44 107 GLU A O 1
ATOM 790 N N . LEU A 1 108 ? 3.797 12.766 -16.468 1.00 89.69 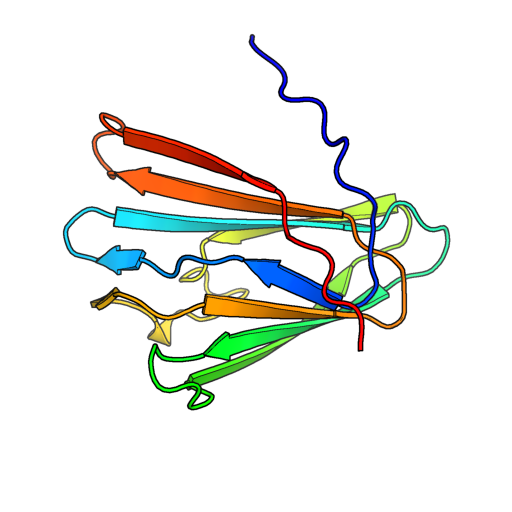108 LEU A N 1
ATOM 791 C CA . LEU A 1 108 ? 2.636 11.978 -16.092 1.00 89.69 108 LEU A CA 1
ATOM 792 C C . LEU A 1 108 ? 2.558 11.875 -14.576 1.00 89.69 108 LEU A C 1
ATOM 794 O O . LEU A 1 108 ? 3.531 11.519 -13.913 1.00 89.69 108 LEU A O 1
ATOM 798 N N . LEU A 1 109 ? 1.365 12.129 -14.046 1.00 92.38 109 LEU A N 1
ATOM 799 C CA . LEU A 1 109 ? 1.022 11.899 -12.652 1.00 92.38 109 LEU A CA 1
ATOM 800 C C . LEU A 1 109 ? -0.433 11.458 -12.573 1.00 92.38 109 LEU A C 1
ATOM 802 O O . LEU A 1 109 ? -1.323 12.113 -13.118 1.00 92.38 109 LEU A O 1
ATOM 806 N N . SER A 1 110 ? -0.672 10.356 -11.873 1.00 91.31 110 SER A N 1
ATOM 807 C CA . SER A 1 110 ? -2.007 9.834 -11.630 1.00 91.31 110 SER A CA 1
ATOM 808 C C . SER A 1 110 ? -2.193 9.543 -10.152 1.00 91.31 110 SER A C 1
ATOM 810 O O . SER A 1 110 ? -1.308 8.997 -9.501 1.00 91.31 110 SER A O 1
ATOM 812 N N . LEU A 1 111 ? -3.368 9.898 -9.640 1.00 91.69 111 LEU A N 1
ATOM 813 C CA . LEU A 1 111 ? -3.828 9.543 -8.305 1.00 91.69 111 LEU A CA 1
ATOM 814 C C . LEU A 1 111 ? -5.020 8.606 -8.453 1.00 91.69 111 LEU A C 1
ATOM 816 O O . LEU A 1 111 ? -6.067 9.001 -8.968 1.00 91.69 111 LEU A O 1
ATOM 820 N N . VAL A 1 112 ? -4.854 7.370 -8.001 1.00 91.81 112 VAL A N 1
ATOM 821 C CA . VAL A 1 112 ? -5.820 6.290 -8.183 1.00 91.81 112 VAL A CA 1
ATOM 822 C C . VAL A 1 112 ? -6.354 5.864 -6.814 1.00 91.81 112 VAL A C 1
ATOM 824 O O . VAL A 1 112 ? -5.580 5.432 -5.959 1.00 91.81 112 VAL A O 1
ATOM 827 N N . PRO A 1 113 ? -7.667 5.980 -6.552 1.00 92.06 113 PRO A N 1
ATOM 828 C CA . PRO A 1 113 ? -8.243 5.497 -5.305 1.00 92.06 113 PRO A CA 1
ATOM 829 C C . PRO A 1 113 ? -8.155 3.974 -5.187 1.00 92.06 113 PRO A C 1
ATOM 831 O O . PRO A 1 113 ? -8.444 3.252 -6.145 1.00 92.06 113 PRO A O 1
ATOM 834 N N . GLY A 1 114 ? -7.825 3.493 -3.988 1.00 91.62 114 GLY A N 1
ATOM 835 C CA . GLY A 1 114 ? -7.837 2.068 -3.678 1.00 91.62 114 GLY A CA 1
ATOM 836 C C . GLY A 1 114 ? -9.235 1.485 -3.851 1.00 91.62 114 GLY A C 1
ATOM 837 O O . GLY A 1 114 ? -10.217 2.043 -3.360 1.00 91.62 114 GLY A O 1
ATOM 838 N N . GLN A 1 115 ? -9.324 0.362 -4.556 1.00 92.81 115 GLN A N 1
ATOM 839 C CA . GLN A 1 115 ? -10.587 -0.328 -4.792 1.00 92.81 115 GLN A CA 1
ATOM 840 C C . GLN A 1 115 ? -10.882 -1.264 -3.624 1.00 92.81 115 GLN A C 1
ATOM 842 O O . GLN A 1 115 ? -10.044 -2.093 -3.265 1.00 92.81 115 GLN A O 1
ATOM 847 N N . VAL A 1 116 ? -12.071 -1.149 -3.033 1.00 91.62 116 VAL A N 1
ATOM 848 C CA . VAL A 1 116 ? -12.515 -2.088 -1.998 1.00 91.62 116 VAL A CA 1
ATOM 849 C C . VAL A 1 116 ? -12.807 -3.430 -2.651 1.00 91.62 116 VAL A C 1
ATOM 851 O O . VAL A 1 116 ? -13.636 -3.519 -3.555 1.00 91.62 116 VAL A O 1
ATOM 854 N N . VAL A 1 117 ? -12.141 -4.478 -2.177 1.00 86.75 117 VAL A N 1
ATOM 855 C CA . VAL A 1 117 ? -12.372 -5.843 -2.655 1.00 86.75 117 VAL A CA 1
ATOM 856 C C . VAL A 1 117 ? -13.343 -6.522 -1.692 1.00 86.75 117 VAL A C 1
ATOM 858 O O . VAL A 1 117 ? -13.014 -6.720 -0.521 1.00 86.75 117 VAL A O 1
ATOM 861 N N . GLN A 1 118 ? -14.547 -6.840 -2.172 1.00 65.75 118 GLN A N 1
ATOM 862 C CA . GLN A 1 118 ? -15.482 -7.715 -1.460 1.00 65.75 118 GLN A CA 1
ATOM 863 C C . GLN A 1 118 ? -15.078 -9.175 -1.693 1.00 65.75 118 GLN A C 1
ATOM 865 O O . GLN A 1 118 ? -14.649 -9.524 -2.793 1.00 65.75 118 GLN A O 1
ATOM 870 N N . GLU A 1 119 ? -15.173 -9.996 -0.646 1.00 54.12 119 GLU A N 1
ATOM 871 C CA . GLU A 1 119 ? -15.147 -11.459 -0.790 1.00 54.12 119 GLU A CA 1
ATOM 872 C C . GLU A 1 119 ? -16.462 -11.982 -1.362 1.00 54.12 119 GLU A C 1
ATOM 874 O O . GLU A 1 119 ? -17.518 -11.397 -1.023 1.00 54.12 119 GLU A O 1
#

Sequence (119 aa):
MTTLPLSASGGKKLSFSHVAEGLGYSTGISLVNPGQVAATTRIEIFATDGTLVTGKQVTIPAGGRLVNMLTDNELFPSLADTIGGYIRVTSDQELIGVEIFFMDNLELLSLVPGQVVQE

pLDDT: mean 90.59, std 12.26, range [42.19, 98.5]

Secondary structure (DSSP, 8-state):
-PPPP--SPPEEEEEE---B-BTTEEEEEEEE--SSS-EEEEEEEE-TTS-EEEEEEEEE-TT-EEEEETTSTTS-GGGTT-BS-EEEEEEEEEEEEEEEEEETTSS-EEEEEPEE---